Protein AF-A0AA43U1C9-F1 (afdb_monomer_lite)

Sequence (134 aa):
MDNIQKKTINAQKLCKSQFFVGMIYLVLLVAFIGVLLAIYVSNKSAKGNWLVNPAYIIITILFGLSIISIIVTSIYGLKYAKEINDSKLHYYFLLSAIFIIPFVSFYCTIASATRMYNYFEKTKKQKKNKKQQA

Radius of gyration: 20.28 Å; chains: 1; bounding box: 56×22×58 Å

Organism: Mycoplasmopsis arginini (NCBI:txid2094)

pLDDT: mean 71.8, std 9.47, range [44.31, 87.31]

Secondary structure (DSSP, 8-state):
-HHHHHHHHHHHHHHHHHHHHHHHHHHHHHHHHHHHHHHHHHHHHTT--GGG-HHHHHHHHHHHHHHHHHHHHHHHHHHHHHHTT-HHHHHHHHHHHH---HHHHHHHHHHHHHHHHHHHHHHHHHHHHHHH--

Foldseek 3Di:
DVVVVVLVVVLVVLLVVLLVLLVVLLVLVVVLVVVLVVLVVVCVVVVHDSVPDPVNVVSVVVNVVSLVVQLVSLVVQLVSCVVVVPPVSNVLSVQLNVCVPSVSVNVSSVVSSVVSVVVVVVVVVVVVVVVVVD

Structure (mmCIF, N/CA/C/O backbone):
data_AF-A0AA43U1C9-F1
#
_entry.id   AF-A0AA43U1C9-F1
#
loop_
_ato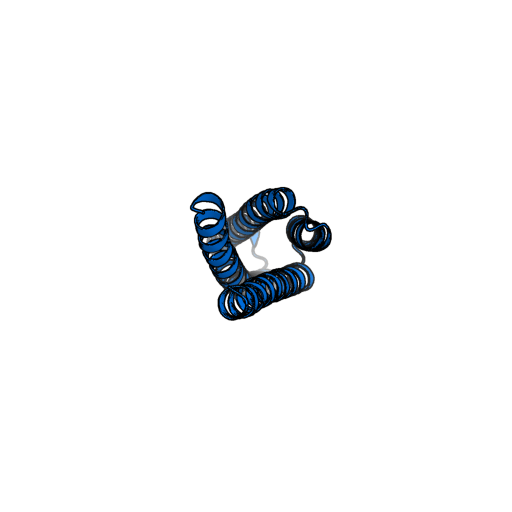m_site.group_PDB
_atom_site.id
_atom_site.type_symbol
_atom_site.label_atom_id
_atom_site.label_alt_id
_atom_site.label_comp_id
_atom_site.label_asym_id
_atom_site.label_entity_id
_atom_site.label_seq_id
_atom_site.pdbx_PDB_ins_code
_atom_site.Cartn_x
_atom_site.Cartn_y
_atom_site.Cartn_z
_atom_site.occupancy
_atom_site.B_iso_or_equiv
_atom_site.auth_seq_id
_atom_site.auth_comp_id
_atom_site.auth_asym_id
_atom_site.auth_atom_id
_atom_site.pdbx_PDB_model_num
ATOM 1 N N . MET A 1 1 ? -19.687 9.973 28.283 1.00 44.31 1 MET A N 1
ATOM 2 C CA . MET A 1 1 ? -20.182 9.424 26.993 1.00 44.31 1 MET A CA 1
ATOM 3 C C . MET A 1 1 ? -19.304 9.840 25.799 1.00 44.31 1 MET A C 1
ATOM 5 O O . MET A 1 1 ? -19.388 9.196 24.754 1.00 44.31 1 MET A O 1
ATOM 9 N N . ASP A 1 2 ? -18.404 10.817 25.964 1.00 48.97 2 ASP A N 1
ATOM 10 C CA . ASP A 1 2 ? -17.572 11.410 24.898 1.00 48.97 2 ASP A CA 1
ATOM 11 C C . ASP A 1 2 ? -16.446 10.518 24.360 1.00 48.97 2 ASP A C 1
ATOM 13 O O . ASP A 1 2 ? -16.210 10.478 23.152 1.00 48.97 2 ASP A O 1
ATOM 17 N N . ASN A 1 3 ? -15.803 9.715 25.217 1.00 53.25 3 ASN A N 1
ATOM 18 C CA . ASN A 1 3 ? -14.711 8.824 24.793 1.00 53.25 3 ASN A CA 1
ATOM 19 C C . ASN A 1 3 ? -15.156 7.750 23.786 1.00 53.25 3 ASN A C 1
ATOM 21 O O . ASN A 1 3 ? -14.383 7.340 22.922 1.00 53.25 3 ASN A O 1
ATOM 25 N N . ILE A 1 4 ? -16.419 7.320 23.853 1.00 51.66 4 ILE A N 1
ATOM 26 C CA . ILE A 1 4 ? -16.954 6.278 22.969 1.00 51.66 4 ILE A CA 1
ATOM 27 C C . ILE A 1 4 ? -17.338 6.871 21.606 1.00 51.66 4 ILE A C 1
ATOM 29 O O . ILE A 1 4 ? -17.069 6.243 20.584 1.00 51.66 4 ILE A O 1
ATOM 33 N N . GLN A 1 5 ? -17.897 8.091 21.564 1.00 51.72 5 GLN A N 1
ATOM 34 C CA . GLN A 1 5 ? -18.205 8.776 20.300 1.00 51.72 5 GLN A CA 1
ATOM 35 C C . GLN A 1 5 ? -16.936 9.110 19.500 1.00 51.72 5 GLN A C 1
ATOM 37 O O . GLN A 1 5 ? -16.889 8.841 18.295 1.00 51.72 5 GLN A O 1
ATOM 42 N N . LYS A 1 6 ? -15.885 9.604 20.172 1.00 55.16 6 LYS A N 1
ATOM 43 C CA . LYS A 1 6 ? -14.579 9.889 19.552 1.00 55.16 6 LYS A CA 1
ATOM 44 C C . LYS A 1 6 ? -13.960 8.629 18.929 1.00 55.16 6 LYS A C 1
ATOM 46 O O . LYS A 1 6 ? -13.510 8.670 17.783 1.00 55.16 6 LYS A O 1
ATOM 51 N N . LYS A 1 7 ? -14.035 7.485 19.628 1.00 55.72 7 LYS A N 1
ATOM 52 C CA . LYS A 1 7 ? -13.567 6.180 19.120 1.00 55.72 7 LYS A CA 1
ATOM 53 C C . LYS A 1 7 ? -14.323 5.727 17.864 1.00 55.72 7 LYS A C 1
ATOM 55 O O . LYS A 1 7 ? -13.695 5.209 16.946 1.00 55.72 7 LYS A O 1
ATOM 60 N N . THR A 1 8 ? -15.638 5.957 17.783 1.00 56.06 8 THR A N 1
ATOM 61 C CA . THR A 1 8 ? -16.442 5.611 16.592 1.00 56.06 8 THR A CA 1
ATOM 62 C C . THR A 1 8 ? -16.143 6.481 15.365 1.00 56.06 8 THR A C 1
ATOM 64 O O . THR A 1 8 ? -16.108 5.959 14.252 1.00 56.06 8 THR A O 1
ATOM 67 N N . ILE A 1 9 ? -15.892 7.784 15.538 1.00 61.28 9 ILE A N 1
ATOM 68 C CA . ILE A 1 9 ? -15.603 8.700 14.415 1.00 61.28 9 ILE A CA 1
ATOM 69 C C . ILE A 1 9 ? -14.222 8.405 13.811 1.00 61.28 9 ILE A C 1
ATOM 71 O O . ILE A 1 9 ? -14.080 8.333 12.588 1.00 61.28 9 ILE A O 1
ATOM 75 N N . ASN A 1 10 ? -13.214 8.170 14.656 1.00 64.25 10 ASN A N 1
ATOM 76 C CA . ASN A 1 10 ? -11.855 7.846 14.207 1.00 64.25 10 ASN A CA 1
ATOM 77 C C . ASN A 1 10 ? -11.810 6.532 13.420 1.00 64.25 10 ASN A C 1
ATOM 79 O O . ASN A 1 10 ? -11.117 6.416 12.414 1.00 64.25 10 ASN A O 1
ATOM 83 N N . ALA A 1 11 ? -12.624 5.571 13.833 1.00 62.12 11 ALA A N 1
ATOM 84 C CA . ALA A 1 11 ? -12.716 4.263 13.219 1.00 62.12 11 ALA A CA 1
ATOM 85 C C . ALA A 1 11 ? -13.407 4.296 11.842 1.00 62.12 11 ALA A C 1
ATOM 87 O O . ALA A 1 11 ? -12.938 3.662 10.900 1.00 62.12 11 ALA A O 1
ATOM 88 N N . GLN A 1 12 ? -14.464 5.098 11.669 1.00 65.38 12 GLN A N 1
ATOM 89 C CA . GLN A 1 12 ? -15.064 5.302 10.343 1.00 65.38 12 GLN A CA 1
ATOM 90 C C . GLN A 1 12 ? -14.103 6.003 9.377 1.00 65.38 12 GLN A C 1
ATOM 92 O O . GLN A 1 12 ? -14.054 5.644 8.200 1.00 65.38 12 GLN A O 1
ATOM 97 N N . LYS A 1 13 ? -13.328 6.982 9.863 1.00 71.19 13 LYS A N 1
ATOM 98 C CA . LYS A 1 13 ? -12.300 7.653 9.055 1.00 71.19 13 LYS A CA 1
ATOM 99 C C . LYS A 1 13 ? -11.181 6.693 8.648 1.00 71.19 13 LYS A C 1
ATOM 101 O O . LYS A 1 13 ? -10.815 6.684 7.478 1.00 71.19 13 LYS A O 1
ATOM 106 N N . LEU A 1 14 ? -10.698 5.856 9.569 1.00 69.94 14 LEU A N 1
ATOM 107 C CA . LEU A 1 14 ? -9.697 4.821 9.282 1.00 69.94 14 LEU A CA 1
ATOM 108 C C . LEU A 1 14 ? -10.202 3.821 8.238 1.00 69.94 14 LEU A C 1
ATOM 110 O O . LEU A 1 14 ? -9.512 3.580 7.256 1.00 69.94 14 LEU A O 1
ATOM 114 N N . CYS A 1 15 ? -11.431 3.321 8.389 1.00 67.56 15 CYS A N 1
ATOM 115 C CA . CYS A 1 15 ? -12.022 2.365 7.453 1.00 67.56 15 CYS A CA 1
ATOM 116 C C . CYS A 1 15 ? -12.190 2.954 6.041 1.00 67.56 15 CYS A C 1
ATOM 118 O O . CYS A 1 15 ? -11.862 2.299 5.054 1.00 67.56 15 CYS A O 1
ATOM 120 N N . LYS A 1 16 ? -12.674 4.202 5.932 1.00 72.31 16 LYS A N 1
ATOM 121 C CA . LYS A 1 16 ? -12.790 4.899 4.639 1.00 72.31 16 LYS A CA 1
ATOM 122 C C . LYS A 1 16 ? -11.424 5.162 4.010 1.00 72.31 16 LYS A C 1
ATOM 124 O O . LYS A 1 16 ? -11.260 4.933 2.817 1.00 72.31 16 LYS A O 1
ATOM 129 N N . SER A 1 17 ? -10.460 5.617 4.812 1.00 72.94 17 SER A N 1
ATOM 130 C CA . SER A 1 17 ? -9.092 5.879 4.360 1.00 72.94 17 SER A CA 1
ATOM 131 C C . SER A 1 17 ? -8.440 4.604 3.833 1.00 72.94 17 SER A C 1
ATOM 133 O O . SER A 1 17 ? -7.952 4.580 2.713 1.00 72.94 17 SER A O 1
ATOM 135 N N . GLN A 1 18 ? -8.525 3.507 4.583 1.00 73.50 18 GLN A N 1
ATOM 136 C CA . GLN A 1 18 ? -7.934 2.232 4.198 1.00 73.50 18 GLN A CA 1
ATOM 137 C C . GLN A 1 18 ? -8.574 1.640 2.938 1.00 73.50 18 GLN A C 1
ATOM 139 O O . GLN A 1 18 ? -7.862 1.131 2.078 1.00 73.50 18 GLN A O 1
ATOM 144 N N . PHE A 1 19 ? -9.897 1.747 2.788 1.00 72.94 19 PHE A N 1
ATOM 145 C CA . PHE A 1 19 ? -10.579 1.312 1.569 1.00 72.94 19 PHE A CA 1
ATOM 146 C C . PHE A 1 19 ? -10.126 2.120 0.344 1.00 72.94 19 PHE A C 1
ATOM 148 O O . PHE A 1 19 ? -9.824 1.551 -0.702 1.00 72.94 19 PHE A O 1
ATOM 155 N N . PHE A 1 20 ? -10.032 3.445 0.483 1.00 79.06 20 PHE A N 1
ATOM 156 C CA . PHE A 1 20 ? -9.636 4.330 -0.612 1.00 79.06 20 PHE A CA 1
ATOM 157 C C . PHE A 1 20 ? -8.156 4.165 -0.983 1.00 79.06 20 PHE A C 1
ATOM 159 O O . PHE A 1 20 ? -7.832 3.998 -2.156 1.00 79.06 20 PHE A O 1
ATOM 166 N N . VAL A 1 21 ? -7.270 4.126 0.016 1.00 76.81 21 VAL A N 1
ATOM 167 C CA . VAL A 1 21 ? -5.831 3.877 -0.163 1.00 76.81 21 VAL A CA 1
ATOM 168 C C . VAL A 1 21 ? -5.595 2.492 -0.765 1.00 76.81 21 VAL A C 1
ATOM 170 O O . VAL A 1 21 ? -4.802 2.368 -1.693 1.00 76.81 21 VAL A O 1
ATOM 173 N N . GLY A 1 22 ? -6.317 1.467 -0.304 1.00 74.12 22 GLY A N 1
ATOM 174 C CA . GLY A 1 22 ? -6.222 0.112 -0.845 1.00 74.12 22 GLY A CA 1
ATOM 175 C C . GLY A 1 22 ? -6.669 0.010 -2.306 1.00 74.12 22 GLY A C 1
ATOM 176 O O . GLY A 1 22 ? -5.984 -0.625 -3.106 1.00 74.12 22 GLY A O 1
ATOM 177 N N . MET A 1 23 ? -7.772 0.670 -2.686 1.00 77.25 23 MET A N 1
ATOM 178 C CA . MET A 1 23 ? -8.199 0.727 -4.091 1.00 77.25 23 MET A CA 1
ATOM 179 C C . MET A 1 23 ? -7.197 1.478 -4.970 1.00 77.25 23 MET A C 1
ATOM 181 O O . MET A 1 23 ? -6.831 0.972 -6.029 1.00 77.25 23 MET A O 1
ATOM 185 N N . ILE A 1 24 ? -6.738 2.658 -4.537 1.00 80.06 24 ILE A N 1
ATOM 186 C CA . ILE A 1 24 ? -5.746 3.445 -5.284 1.00 80.06 24 ILE A CA 1
ATOM 187 C C . ILE A 1 24 ? -4.466 2.640 -5.477 1.00 80.06 24 ILE A C 1
ATOM 189 O O . ILE A 1 24 ? -3.946 2.584 -6.588 1.00 80.06 24 ILE A O 1
ATOM 193 N N . TYR A 1 25 ? -3.987 1.981 -4.422 1.00 79.88 25 TYR A N 1
ATOM 194 C CA . TYR A 1 25 ? -2.814 1.125 -4.503 1.00 79.88 25 TYR A CA 1
ATOM 195 C C . TYR A 1 25 ? -2.993 0.016 -5.537 1.00 79.88 25 TYR A C 1
ATOM 197 O O . TYR A 1 25 ? -2.092 -0.208 -6.336 1.00 79.88 25 TYR A O 1
ATOM 205 N N . LEU A 1 26 ? -4.147 -0.656 -5.561 1.00 77.38 26 LEU A N 1
ATOM 206 C CA . LEU A 1 26 ? -4.381 -1.753 -6.497 1.00 77.38 26 LEU A CA 1
ATOM 207 C C . LEU A 1 26 ? -4.389 -1.271 -7.954 1.00 77.38 26 LEU A C 1
ATOM 209 O O . LEU A 1 26 ? -3.748 -1.889 -8.803 1.00 77.38 26 LEU A O 1
ATOM 213 N N . VAL A 1 27 ? -5.052 -0.144 -8.234 1.00 82.38 27 VAL A N 1
ATOM 214 C CA . VAL A 1 27 ? -5.063 0.470 -9.573 1.00 82.38 27 VAL A CA 1
ATOM 215 C C . VAL A 1 27 ? -3.653 0.888 -9.993 1.00 82.38 27 VAL A C 1
ATOM 217 O O . VAL A 1 27 ? -3.210 0.544 -11.089 1.00 82.38 27 VAL A O 1
ATOM 220 N N . LEU A 1 28 ? -2.925 1.584 -9.113 1.00 82.88 28 LEU A N 1
ATOM 221 C CA . LEU A 1 28 ? -1.554 2.021 -9.378 1.00 82.88 28 LEU A CA 1
ATOM 222 C C . LEU A 1 28 ? -0.609 0.840 -9.575 1.00 82.88 28 LEU A C 1
ATOM 224 O O . LEU A 1 28 ? 0.225 0.876 -10.469 1.00 82.88 28 LEU A O 1
ATOM 228 N N . LEU A 1 29 ? -0.749 -0.223 -8.791 1.00 80.81 29 LEU A N 1
ATOM 229 C CA . LEU A 1 29 ? 0.103 -1.398 -8.890 1.00 80.81 29 LEU A CA 1
ATOM 230 C C . LEU A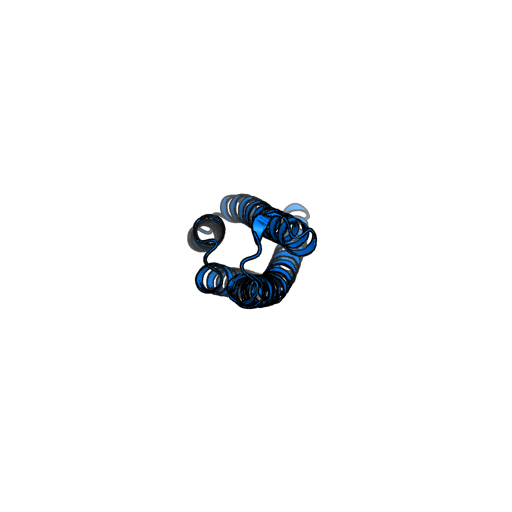 1 29 ? -0.082 -2.124 -10.226 1.00 80.81 29 LEU A C 1
ATOM 232 O O . LEU A 1 29 ? 0.910 -2.465 -10.866 1.00 80.81 29 LEU A O 1
ATOM 236 N N . VAL A 1 30 ? -1.324 -2.317 -10.682 1.00 83.56 30 VAL A N 1
ATOM 237 C CA . VAL A 1 30 ? -1.592 -2.906 -12.005 1.00 83.56 30 VAL A CA 1
ATOM 238 C C . VAL A 1 30 ? -1.024 -2.016 -13.114 1.00 83.56 30 VAL A C 1
ATOM 240 O O . VAL A 1 30 ? -0.373 -2.523 -14.028 1.00 83.56 30 VAL A O 1
ATOM 243 N N . ALA A 1 31 ? -1.196 -0.694 -13.006 1.00 83.25 31 ALA A N 1
ATOM 244 C CA . ALA A 1 31 ? -0.622 0.257 -13.954 1.00 83.25 31 ALA A CA 1
ATOM 245 C C . ALA A 1 31 ? 0.917 0.202 -13.965 1.00 83.25 31 ALA A C 1
ATOM 247 O O . ALA A 1 31 ? 1.520 0.120 -15.032 1.00 83.25 31 ALA A O 1
ATOM 248 N N . PHE A 1 32 ? 1.563 0.179 -12.797 1.00 84.00 32 PHE A N 1
ATOM 249 C CA . PHE A 1 32 ? 3.019 0.107 -12.678 1.00 84.00 32 PHE A CA 1
ATOM 250 C C . PHE A 1 32 ? 3.575 -1.204 -13.225 1.00 84.00 32 PHE A C 1
ATOM 252 O O . PHE A 1 32 ? 4.544 -1.162 -13.977 1.00 84.00 32 PHE A O 1
ATOM 259 N N . ILE A 1 33 ? 2.945 -2.348 -12.936 1.00 83.62 33 ILE A N 1
ATOM 260 C CA . ILE A 1 33 ? 3.323 -3.636 -13.538 1.00 83.62 33 ILE A CA 1
ATOM 261 C C . ILE A 1 33 ? 3.201 -3.561 -15.064 1.00 83.62 33 ILE A C 1
ATOM 263 O O . ILE A 1 33 ? 4.129 -3.966 -15.761 1.00 83.62 33 ILE A O 1
ATOM 267 N N . GLY A 1 34 ? 2.103 -3.003 -15.584 1.00 83.88 34 GLY A N 1
ATOM 268 C CA . GLY A 1 34 ? 1.888 -2.840 -17.022 1.00 83.88 34 GLY A CA 1
ATOM 269 C C . GLY A 1 34 ? 2.969 -1.991 -17.691 1.00 83.88 34 GLY A C 1
ATOM 270 O O . GLY A 1 34 ? 3.526 -2.396 -18.712 1.00 83.88 34 GLY A O 1
ATOM 271 N N . VAL A 1 35 ? 3.327 -0.851 -17.096 1.00 82.81 35 VAL A N 1
ATOM 272 C CA . VAL A 1 35 ? 4.372 0.019 -17.652 1.00 82.81 35 VAL A CA 1
ATOM 273 C C . VAL A 1 35 ? 5.768 -0.595 -17.500 1.00 82.81 35 VAL A C 1
ATOM 275 O O . VAL A 1 35 ? 6.561 -0.523 -18.438 1.00 82.81 35 VAL A O 1
ATOM 278 N N . LEU A 1 36 ? 6.072 -1.252 -16.376 1.00 80.00 36 LEU A N 1
ATOM 279 C CA . LEU A 1 36 ? 7.333 -1.981 -16.184 1.00 80.00 36 LEU A CA 1
ATOM 280 C C . LEU A 1 36 ? 7.503 -3.077 -17.246 1.00 80.00 36 LEU A C 1
ATOM 282 O O . LEU A 1 36 ? 8.569 -3.177 -17.853 1.00 80.00 36 LEU A O 1
ATOM 286 N N . LEU A 1 37 ? 6.445 -3.847 -17.526 1.00 82.25 37 LEU A N 1
ATOM 287 C CA . LEU A 1 37 ? 6.429 -4.843 -18.600 1.00 82.25 37 LEU A CA 1
ATOM 288 C C . LEU A 1 37 ? 6.598 -4.203 -19.980 1.00 82.25 37 LEU A C 1
ATOM 290 O O . LEU A 1 37 ? 7.405 -4.689 -20.769 1.00 82.25 37 LEU A O 1
ATOM 294 N N . ALA A 1 38 ? 5.888 -3.111 -20.269 1.00 81.06 38 ALA A N 1
ATOM 295 C CA . ALA A 1 38 ? 5.989 -2.418 -21.552 1.00 81.06 38 ALA A CA 1
ATOM 296 C C . ALA A 1 38 ? 7.416 -1.903 -21.813 1.00 81.06 38 ALA A C 1
ATOM 298 O O . ALA A 1 38 ? 7.973 -2.131 -22.888 1.00 81.06 38 ALA A O 1
ATOM 299 N N . ILE A 1 39 ? 8.044 -1.279 -20.810 1.00 77.94 39 ILE A N 1
ATOM 300 C CA . ILE A 1 39 ? 9.430 -0.798 -20.895 1.00 77.94 39 ILE A CA 1
ATOM 301 C C . ILE A 1 39 ? 10.405 -1.971 -21.034 1.00 77.94 39 ILE A C 1
ATOM 303 O O . ILE A 1 39 ? 11.331 -1.902 -21.844 1.00 77.94 39 ILE A O 1
ATOM 307 N N . TYR A 1 40 ? 10.206 -3.050 -20.272 1.00 76.31 40 TYR A N 1
ATOM 308 C CA . TYR A 1 40 ? 11.058 -4.238 -20.333 1.00 76.31 40 TYR A CA 1
ATOM 309 C C . TYR A 1 40 ? 11.018 -4.896 -21.719 1.00 76.31 40 TYR A C 1
ATOM 311 O O . TYR A 1 40 ? 12.067 -5.148 -22.313 1.00 76.31 40 TYR A O 1
ATOM 319 N N . VAL A 1 41 ? 9.819 -5.125 -22.266 1.00 78.38 41 VAL A N 1
ATOM 320 C CA . VAL A 1 41 ? 9.630 -5.734 -23.592 1.00 78.38 41 VAL A CA 1
ATOM 321 C C . VAL A 1 41 ? 10.207 -4.836 -24.689 1.00 78.38 41 VAL A C 1
ATOM 323 O O . VAL A 1 41 ? 10.947 -5.320 -25.545 1.00 78.38 41 VAL A O 1
ATOM 326 N N . SER A 1 42 ? 9.947 -3.526 -24.632 1.00 72.69 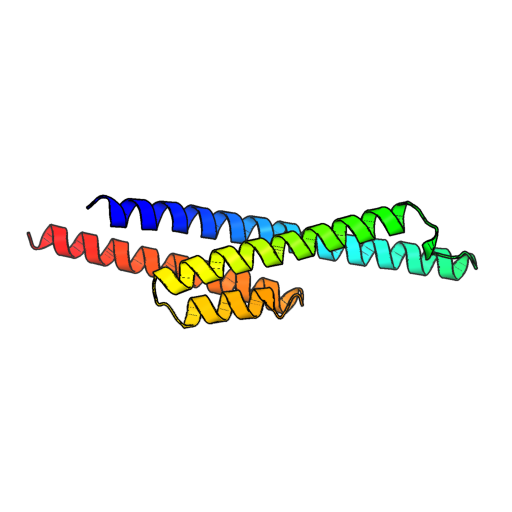42 SER A N 1
ATOM 327 C CA . SER A 1 42 ? 10.440 -2.577 -25.636 1.00 72.69 42 SER A CA 1
ATOM 328 C C . SER A 1 42 ? 11.970 -2.448 -25.630 1.00 72.69 42 SER A C 1
ATOM 330 O O . SER A 1 42 ? 12.583 -2.408 -26.695 1.00 72.69 42 SER A O 1
ATOM 332 N N . ASN A 1 43 ? 12.615 -2.420 -24.456 1.00 69.00 43 ASN A N 1
ATOM 333 C CA . ASN A 1 43 ? 14.078 -2.308 -24.362 1.00 69.00 43 ASN A CA 1
ATOM 334 C C . ASN A 1 43 ? 14.808 -3.614 -24.690 1.00 69.00 43 ASN A C 1
ATOM 336 O O . ASN A 1 43 ? 15.902 -3.570 -25.256 1.00 69.00 43 ASN A O 1
ATOM 340 N N . LYS A 1 44 ? 14.204 -4.772 -24.390 1.00 64.38 44 LYS A N 1
ATOM 341 C CA . LYS A 1 44 ? 14.759 -6.078 -24.772 1.00 64.38 44 LYS A CA 1
ATOM 342 C C . LYS A 1 44 ? 14.863 -6.218 -26.294 1.00 64.38 44 LYS A C 1
ATOM 344 O O . LYS A 1 44 ? 15.866 -6.734 -26.779 1.00 64.38 44 LYS A O 1
ATOM 349 N N . SER A 1 45 ? 13.888 -5.694 -27.040 1.00 61.72 45 SER A N 1
ATOM 350 C CA . SER A 1 45 ? 13.946 -5.628 -28.509 1.00 61.72 45 SER A CA 1
ATOM 351 C C . SER A 1 45 ? 15.007 -4.655 -29.036 1.00 61.72 45 SER A C 1
ATOM 353 O O . SER A 1 45 ? 15.577 -4.895 -30.095 1.00 61.72 45 SER A O 1
ATOM 355 N N . ALA A 1 46 ? 15.316 -3.584 -28.299 1.00 64.62 46 ALA A N 1
ATOM 356 C CA . ALA A 1 46 ? 16.244 -2.537 -28.732 1.00 64.62 46 ALA A CA 1
ATOM 357 C C . ALA A 1 46 ? 17.714 -2.746 -28.295 1.00 64.62 46 ALA A C 1
ATOM 359 O O . ALA A 1 46 ? 18.547 -1.888 -28.572 1.00 64.62 46 ALA A O 1
ATOM 360 N N . LYS A 1 47 ? 18.052 -3.847 -27.595 1.00 62.66 47 LYS A N 1
ATOM 361 C CA . LYS A 1 47 ? 19.369 -4.071 -26.938 1.00 62.66 47 LYS A CA 1
ATOM 362 C C . LYS A 1 47 ? 19.814 -2.910 -26.021 1.00 62.66 47 LYS A C 1
ATOM 364 O O . LYS A 1 47 ? 21.003 -2.740 -25.761 1.00 62.66 47 LYS A O 1
ATOM 369 N N . GLY A 1 48 ? 18.868 -2.113 -25.525 1.00 63.78 48 GLY A N 1
ATOM 370 C CA . GLY A 1 48 ? 19.124 -0.968 -24.653 1.00 63.78 48 GLY A CA 1
ATOM 371 C C . GLY A 1 48 ? 19.126 -1.356 -23.174 1.00 63.78 48 GLY A C 1
ATOM 372 O O . GLY A 1 48 ? 18.420 -2.275 -22.754 1.00 63.78 48 GLY A O 1
ATOM 373 N N . ASN A 1 49 ? 19.901 -0.637 -22.359 1.00 69.06 49 ASN A N 1
ATOM 374 C CA . ASN A 1 49 ? 19.898 -0.828 -20.911 1.00 69.06 49 ASN A CA 1
ATOM 375 C C . ASN A 1 49 ? 18.629 -0.186 -20.311 1.00 69.06 49 ASN A C 1
ATOM 377 O O . ASN A 1 49 ? 18.480 1.032 -20.276 1.00 69.06 49 ASN A O 1
ATOM 381 N N . TRP A 1 50 ? 17.679 -1.009 -19.870 1.00 66.81 50 TRP A N 1
ATOM 382 C CA . TRP A 1 50 ? 16.359 -0.564 -19.399 1.00 66.81 50 TRP A CA 1
ATOM 383 C C . TRP A 1 50 ? 16.410 0.222 -18.082 1.00 66.81 50 TRP A C 1
ATOM 385 O O . TRP A 1 50 ? 15.532 1.046 -17.828 1.00 66.81 50 TRP A O 1
ATOM 395 N N . LEU A 1 51 ? 17.460 0.011 -17.283 1.00 67.44 51 LEU A N 1
ATOM 396 C CA . LEU A 1 51 ? 17.684 0.675 -15.995 1.00 67.44 51 LEU A CA 1
ATOM 397 C C . LEU A 1 51 ? 17.929 2.184 -16.113 1.00 67.44 51 LEU A C 1
ATOM 399 O O . LEU A 1 51 ? 17.746 2.904 -15.137 1.00 67.44 51 LEU A O 1
ATOM 403 N N . VAL A 1 52 ? 18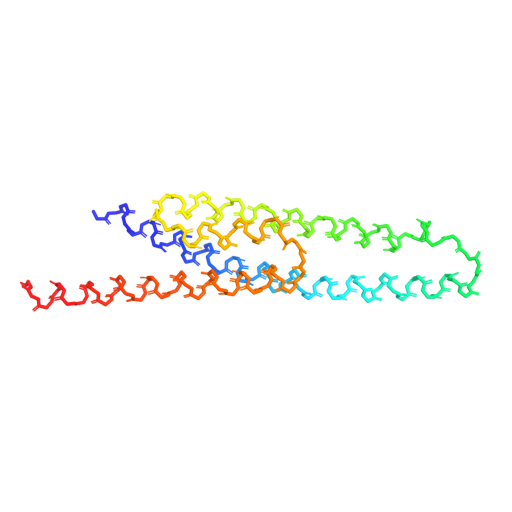.335 2.667 -17.289 1.00 73.94 52 VAL A N 1
ATOM 404 C CA . VAL A 1 52 ? 18.663 4.085 -17.508 1.00 73.94 52 VAL A CA 1
ATOM 405 C C . VAL A 1 52 ? 17.461 4.890 -18.007 1.00 73.94 52 VAL A C 1
ATOM 407 O O . VAL A 1 52 ? 17.558 6.101 -18.183 1.00 73.94 52 VAL A O 1
ATOM 410 N N . ASN A 1 53 ? 16.315 4.239 -18.243 1.00 78.12 53 ASN A N 1
ATOM 411 C CA . ASN A 1 53 ? 15.128 4.934 -18.717 1.00 78.12 53 ASN A CA 1
ATOM 412 C C . ASN A 1 53 ? 14.528 5.784 -17.572 1.00 78.12 53 ASN A C 1
ATOM 414 O O . ASN A 1 53 ? 14.110 5.221 -16.555 1.00 78.12 53 ASN A O 1
ATOM 418 N N . PRO A 1 54 ? 14.424 7.119 -17.720 1.00 80.75 54 PRO A N 1
ATOM 419 C CA . PRO A 1 54 ? 13.906 7.989 -16.665 1.00 80.75 54 PRO A CA 1
ATOM 420 C C . PRO A 1 54 ? 12.469 7.634 -16.260 1.00 80.75 54 PRO A C 1
ATOM 422 O O . PRO A 1 54 ? 12.135 7.709 -15.079 1.00 80.75 54 PRO A O 1
ATOM 425 N N . ALA A 1 55 ? 11.634 7.161 -17.194 1.00 78.75 55 ALA A N 1
ATOM 426 C CA . ALA A 1 55 ? 10.282 6.703 -16.879 1.00 78.75 55 ALA A CA 1
ATOM 427 C C . ALA A 1 55 ? 10.295 5.467 -15.966 1.00 78.75 55 ALA A C 1
ATOM 429 O O . ALA A 1 55 ? 9.498 5.385 -15.033 1.00 78.75 55 ALA A O 1
ATOM 430 N N . TYR A 1 56 ? 11.234 4.539 -16.185 1.00 80.12 56 TYR A N 1
ATOM 431 C CA . TYR A 1 56 ? 11.400 3.354 -15.341 1.00 80.12 56 TYR A CA 1
ATOM 432 C C . TYR A 1 56 ? 11.772 3.746 -13.906 1.00 80.12 56 TYR A C 1
ATOM 434 O O . TYR A 1 56 ? 11.178 3.249 -12.946 1.00 80.12 56 TYR A O 1
ATOM 442 N N . ILE A 1 57 ? 12.722 4.673 -13.754 1.00 83.12 57 ILE A N 1
ATOM 443 C CA . ILE A 1 57 ? 13.188 5.151 -12.446 1.00 83.12 57 ILE A CA 1
ATOM 444 C C . ILE A 1 57 ? 12.047 5.844 -11.693 1.00 83.12 57 ILE A C 1
ATOM 446 O O . ILE A 1 57 ? 11.779 5.505 -10.540 1.00 83.12 57 ILE A O 1
ATOM 450 N N . ILE A 1 58 ? 11.329 6.758 -12.353 1.00 85.75 58 ILE A N 1
ATOM 451 C CA . ILE A 1 58 ? 10.194 7.483 -11.759 1.00 85.75 58 ILE A CA 1
ATOM 452 C C . ILE A 1 58 ? 9.112 6.508 -11.284 1.00 85.75 58 ILE A C 1
ATOM 454 O O . ILE A 1 58 ? 8.633 6.612 -10.155 1.00 85.75 58 ILE A O 1
ATOM 458 N N . ILE A 1 59 ? 8.755 5.528 -12.115 1.00 84.12 59 ILE A N 1
ATOM 459 C CA . ILE A 1 59 ? 7.739 4.522 -11.780 1.00 84.12 59 ILE A CA 1
ATOM 460 C C . ILE A 1 59 ? 8.190 3.640 -10.620 1.00 84.12 59 ILE A C 1
ATOM 462 O O . ILE A 1 59 ? 7.398 3.360 -9.724 1.00 84.12 59 ILE A O 1
ATOM 466 N N . THR A 1 60 ? 9.463 3.252 -10.591 1.00 81.94 60 THR A N 1
ATOM 467 C CA . THR A 1 60 ? 10.033 2.471 -9.486 1.00 81.94 60 THR A CA 1
ATOM 468 C C . THR A 1 60 ? 9.960 3.244 -8.164 1.00 81.94 60 THR A C 1
ATOM 470 O O . THR A 1 60 ? 9.564 2.683 -7.141 1.00 81.94 60 THR A O 1
ATOM 473 N N . ILE A 1 61 ? 10.267 4.547 -8.178 1.00 87.31 61 ILE A N 1
ATOM 474 C CA . ILE A 1 61 ? 10.151 5.414 -6.995 1.00 87.31 61 ILE A CA 1
ATOM 475 C C . ILE A 1 61 ? 8.686 5.527 -6.543 1.00 87.31 61 ILE A C 1
ATOM 477 O O . ILE A 1 61 ? 8.391 5.352 -5.359 1.00 87.31 61 ILE A O 1
ATOM 481 N N . LEU A 1 62 ? 7.754 5.770 -7.471 1.00 84.88 62 LEU A N 1
ATOM 482 C CA . LEU A 1 62 ? 6.319 5.861 -7.168 1.00 84.88 62 LEU A CA 1
ATOM 483 C C . LEU A 1 62 ? 5.747 4.544 -6.624 1.00 84.88 62 LEU A C 1
ATOM 485 O O . LEU A 1 62 ? 4.919 4.552 -5.707 1.00 84.88 62 LEU A O 1
ATOM 489 N N . PHE A 1 63 ? 6.215 3.410 -7.143 1.00 83.62 63 PHE A N 1
ATOM 490 C CA . PHE A 1 63 ? 5.870 2.086 -6.638 1.00 83.62 63 PHE A CA 1
ATOM 491 C C . PHE A 1 63 ? 6.349 1.903 -5.191 1.00 83.62 63 PHE A C 1
ATOM 493 O O . PHE A 1 63 ? 5.566 1.508 -4.325 1.00 83.62 63 PHE A O 1
ATOM 500 N N . GLY A 1 64 ? 7.597 2.285 -4.895 1.00 82.75 64 GLY A N 1
ATOM 501 C CA . GLY A 1 64 ? 8.141 2.278 -3.534 1.00 82.75 64 GLY A CA 1
ATOM 502 C C . GLY A 1 64 ? 7.334 3.146 -2.560 1.00 82.75 64 GLY A C 1
ATOM 503 O O . GLY A 1 64 ? 6.962 2.683 -1.481 1.00 82.75 64 GLY A O 1
ATOM 504 N N . LEU A 1 65 ? 6.977 4.374 -2.957 1.00 85.38 65 LEU A N 1
ATOM 505 C CA . LEU A 1 65 ? 6.134 5.272 -2.150 1.00 85.38 65 LEU A CA 1
ATOM 506 C C . LEU A 1 65 ? 4.737 4.692 -1.878 1.00 85.38 65 LEU A C 1
ATOM 508 O O . LEU A 1 65 ? 4.183 4.867 -0.787 1.00 85.38 65 LEU A O 1
ATOM 512 N N . SER A 1 66 ? 4.181 3.969 -2.850 1.00 80.69 66 SER A N 1
ATOM 513 C CA . SER A 1 66 ? 2.880 3.306 -2.720 1.00 80.69 66 SER A CA 1
ATOM 514 C C . SER A 1 66 ? 2.929 2.173 -1.690 1.00 80.69 66 SER A C 1
ATOM 516 O O . SER A 1 66 ? 2.030 2.057 -0.855 1.00 80.69 66 SER A O 1
ATOM 518 N N . ILE A 1 67 ? 4.011 1.385 -1.685 1.00 81.00 67 ILE A N 1
ATOM 519 C CA . ILE A 1 67 ? 4.249 0.343 -0.673 1.00 81.00 67 ILE A CA 1
ATOM 520 C C . ILE A 1 67 ? 4.377 0.959 0.724 1.00 81.00 67 ILE A C 1
ATOM 522 O O . ILE A 1 67 ? 3.712 0.508 1.658 1.00 81.00 67 ILE A O 1
ATOM 526 N N . ILE A 1 68 ? 5.185 2.014 0.870 1.00 84.12 68 ILE A N 1
ATOM 527 C CA . ILE A 1 68 ? 5.365 2.708 2.154 1.00 84.12 68 ILE A CA 1
ATOM 528 C C . ILE A 1 68 ? 4.018 3.215 2.686 1.00 84.12 68 ILE A C 1
ATOM 530 O O . ILE A 1 68 ? 3.716 3.029 3.866 1.00 84.12 68 ILE A O 1
ATOM 534 N N . SER A 1 69 ? 3.172 3.786 1.825 1.00 80.25 69 SER A N 1
ATOM 535 C CA . SER A 1 69 ? 1.838 4.256 2.226 1.00 80.25 69 SER A CA 1
ATOM 536 C C . SER A 1 69 ? 0.950 3.140 2.791 1.00 80.25 69 SER A C 1
ATOM 538 O O . SER A 1 69 ? 0.260 3.361 3.793 1.00 80.25 69 SER A O 1
ATOM 540 N N . ILE A 1 70 ? 1.000 1.933 2.212 1.00 79.25 70 ILE A N 1
ATOM 541 C CA . ILE A 1 70 ? 0.280 0.755 2.728 1.00 79.25 70 ILE A CA 1
ATOM 542 C C . ILE A 1 70 ? 0.810 0.311 4.086 1.00 79.25 70 ILE A C 1
ATOM 544 O O . ILE A 1 70 ? 0.026 0.006 4.991 1.00 79.25 70 ILE A O 1
ATOM 548 N N . ILE A 1 71 ? 2.132 0.276 4.247 1.00 81.19 71 ILE A N 1
ATOM 549 C CA . ILE A 1 71 ? 2.756 -0.129 5.510 1.00 81.19 71 ILE A CA 1
ATOM 550 C C . ILE A 1 71 ? 2.313 0.829 6.618 1.00 81.19 71 ILE A C 1
ATOM 552 O O . ILE A 1 71 ? 1.847 0.394 7.671 1.00 81.19 71 ILE A O 1
ATOM 556 N N . VAL A 1 72 ? 2.371 2.137 6.357 1.00 82.62 72 VAL A N 1
ATOM 557 C CA . VAL A 1 72 ? 1.951 3.169 7.311 1.00 82.62 72 VAL A CA 1
ATOM 558 C C . VAL A 1 72 ? 0.474 3.013 7.686 1.00 82.62 72 VAL A C 1
ATOM 560 O O . VAL A 1 72 ? 0.149 2.979 8.875 1.00 82.62 72 VAL A O 1
ATOM 563 N N . THR A 1 73 ? -0.430 2.853 6.711 1.00 78.31 73 THR A N 1
ATOM 564 C CA . THR A 1 73 ? -1.864 2.638 6.999 1.00 78.31 73 THR A CA 1
ATOM 565 C C . THR A 1 73 ? -2.115 1.353 7.788 1.00 78.31 73 THR A C 1
ATOM 567 O O . THR A 1 73 ? -2.922 1.363 8.721 1.00 78.31 73 THR A O 1
ATOM 570 N N . SER A 1 74 ? -1.383 0.279 7.496 1.00 76.88 74 SER A N 1
ATOM 571 C CA . SER A 1 74 ? -1.489 -0.989 8.227 1.00 76.88 74 SER A CA 1
ATOM 572 C C . SER A 1 74 ? -0.988 -0.872 9.672 1.00 76.88 74 SER A C 1
ATOM 574 O O . SER A 1 74 ? -1.624 -1.402 10.583 1.00 76.88 74 SER A O 1
ATOM 576 N N . ILE A 1 75 ? 0.088 -0.113 9.923 1.00 82.50 75 ILE A N 1
ATOM 577 C CA . ILE A 1 75 ? 0.597 0.170 11.279 1.00 82.50 75 ILE A CA 1
ATOM 578 C C . ILE A 1 75 ? -0.428 0.963 12.102 1.00 82.50 75 ILE A C 1
ATOM 580 O O . ILE A 1 75 ? -0.672 0.638 13.269 1.00 82.50 75 ILE A O 1
ATOM 584 N N . TYR A 1 76 ? -1.054 1.990 11.519 1.00 80.12 76 TYR A N 1
ATOM 585 C CA . TYR A 1 76 ? -2.123 2.729 12.203 1.00 80.12 76 TYR A CA 1
ATOM 586 C C . TYR A 1 76 ? -3.336 1.835 12.496 1.00 80.12 76 TYR A C 1
ATOM 588 O O . TYR A 1 76 ? -3.903 1.907 13.589 1.00 80.12 76 TYR A O 1
ATOM 596 N N . GLY A 1 77 ? -3.689 0.948 11.564 1.00 74.25 77 GLY A N 1
ATOM 597 C CA . GLY A 1 77 ? -4.732 -0.058 11.751 1.00 74.25 77 GLY A CA 1
ATOM 598 C C . GLY A 1 77 ? -4.436 -1.055 12.874 1.00 74.25 77 GLY A C 1
ATOM 599 O O . GLY A 1 77 ? -5.309 -1.323 13.700 1.00 74.25 77 GLY A O 1
ATOM 600 N N . LEU A 1 78 ? -3.190 -1.532 12.979 1.00 79.44 78 LEU A N 1
ATOM 601 C CA . LEU A 1 78 ? -2.715 -2.391 14.074 1.00 79.44 78 LEU A CA 1
ATOM 602 C C . LEU A 1 78 ? -2.862 -1.713 15.439 1.00 79.44 78 LEU A C 1
ATOM 604 O O . LEU A 1 78 ? -3.401 -2.317 16.371 1.00 79.44 78 LEU A O 1
ATOM 608 N N . LYS A 1 79 ? -2.424 -0.451 15.558 1.00 78.38 79 LYS A N 1
ATOM 609 C CA . LYS A 1 79 ? -2.572 0.330 16.799 1.00 78.38 79 LYS A CA 1
ATOM 610 C C . LYS A 1 79 ? -4.041 0.448 17.198 1.00 78.38 79 LYS A C 1
ATOM 612 O O . LYS A 1 79 ? -4.382 0.184 18.348 1.00 78.38 79 LYS A O 1
ATOM 617 N N . TYR A 1 80 ? -4.912 0.751 16.236 1.00 76.75 80 TYR A N 1
ATOM 618 C CA . TYR A 1 80 ? -6.349 0.835 16.477 1.00 76.75 80 TYR A CA 1
ATOM 619 C C . TYR A 1 80 ? -6.955 -0.517 16.896 1.00 76.75 80 TYR A C 1
ATOM 621 O O . TYR A 1 80 ? -7.716 -0.576 17.860 1.00 76.75 80 TYR A O 1
ATOM 629 N N . ALA A 1 81 ? -6.589 -1.617 16.229 1.00 74.50 81 ALA A N 1
ATOM 630 C CA . ALA A 1 81 ? -7.060 -2.963 16.563 1.00 74.50 81 ALA A CA 1
ATOM 631 C C . ALA A 1 81 ? -6.667 -3.385 17.990 1.00 74.50 81 ALA A C 1
ATOM 633 O O . ALA A 1 81 ? -7.470 -3.993 18.703 1.00 74.50 81 ALA A O 1
ATOM 634 N N . LYS A 1 82 ? -5.460 -3.010 18.431 1.00 76.50 82 LYS A N 1
ATOM 635 C CA . LYS A 1 82 ? -4.983 -3.259 19.796 1.00 76.50 82 LYS A CA 1
ATOM 636 C C . LYS A 1 82 ? -5.793 -2.477 20.836 1.00 76.50 82 LYS A C 1
ATOM 638 O O . LYS A 1 82 ? -6.123 -3.026 21.881 1.00 76.50 82 LYS A O 1
ATOM 643 N N . GLU A 1 83 ? -6.198 -1.242 20.535 1.00 75.06 83 GLU A N 1
ATOM 644 C CA . GLU A 1 83 ? -7.052 -0.437 21.426 1.00 75.06 83 GLU A CA 1
ATOM 645 C C . GLU A 1 83 ? -8.483 -0.971 21.592 1.00 75.06 83 GLU A C 1
ATOM 647 O O . GLU A 1 83 ? -9.162 -0.610 22.560 1.00 75.06 83 GLU A O 1
ATOM 652 N N . ILE A 1 84 ? -8.985 -1.758 20.638 1.00 75.75 84 ILE A N 1
ATOM 653 C CA . ILE A 1 84 ? -10.321 -2.380 20.698 1.00 75.75 84 ILE A CA 1
ATOM 654 C C . ILE A 1 84 ? -10.275 -3.860 21.099 1.00 75.75 84 ILE A C 1
ATOM 656 O O . ILE A 1 84 ? -11.329 -4.477 21.222 1.00 75.75 84 ILE A O 1
ATOM 660 N N . ASN A 1 85 ? -9.077 -4.409 21.322 1.00 75.00 85 ASN A N 1
ATOM 661 C CA . ASN A 1 85 ? -8.831 -5.797 21.712 1.00 75.00 85 ASN A CA 1
ATOM 662 C C . ASN A 1 85 ? -9.473 -6.842 20.764 1.00 75.00 85 ASN A C 1
ATOM 664 O O . ASN A 1 85 ? -9.864 -7.925 21.196 1.00 75.00 85 ASN A O 1
ATOM 668 N N . ASP A 1 86 ? -9.594 -6.527 19.462 1.00 75.56 86 ASP A N 1
ATOM 669 C CA . ASP A 1 86 ? -10.064 -7.478 18.438 1.00 75.56 86 ASP A CA 1
ATOM 670 C C . ASP A 1 86 ? -8.857 -8.152 17.770 1.00 75.56 86 ASP A C 1
ATOM 672 O O . ASP A 1 86 ? -8.199 -7.603 16.880 1.00 75.56 86 ASP A O 1
ATOM 676 N N . SER A 1 87 ? -8.582 -9.381 18.204 1.00 72.50 87 SER A N 1
ATOM 677 C CA . SER A 1 87 ? -7.468 -10.209 17.734 1.00 72.50 87 SER A CA 1
ATOM 678 C C . SER A 1 87 ? -7.555 -10.576 16.249 1.00 72.50 87 SER A C 1
ATOM 680 O O . SER A 1 87 ? -6.523 -10.719 15.593 1.00 72.50 87 SER A O 1
ATOM 682 N N . LYS A 1 88 ? -8.760 -10.669 15.674 1.00 69.88 88 LYS A N 1
ATOM 683 C CA . LYS A 1 88 ? -8.939 -10.959 14.242 1.00 69.88 88 LYS A CA 1
ATOM 684 C C . LYS A 1 88 ? -8.685 -9.720 13.387 1.00 69.88 88 LYS A C 1
ATOM 686 O O . LYS A 1 88 ? -8.090 -9.841 12.321 1.00 69.88 88 LYS A O 1
ATOM 691 N N . LEU A 1 89 ? -9.090 -8.533 13.844 1.00 71.44 89 LEU A N 1
ATOM 692 C CA . LEU A 1 89 ? -8.767 -7.280 13.154 1.00 71.44 89 LEU A CA 1
ATOM 693 C C . LEU A 1 89 ? -7.252 -7.030 13.163 1.00 71.44 89 LEU A C 1
ATOM 695 O O . LEU A 1 89 ? -6.675 -6.684 12.135 1.00 71.44 89 LEU A O 1
ATOM 699 N N . HIS A 1 90 ? -6.608 -7.296 14.302 1.00 73.69 90 HIS A N 1
ATOM 700 C CA . HIS A 1 90 ? -5.156 -7.230 14.446 1.00 73.69 90 HIS A CA 1
ATOM 701 C C . HIS A 1 90 ? -4.446 -8.168 13.459 1.00 73.69 90 HIS A C 1
ATOM 703 O O . HIS A 1 90 ? -3.516 -7.744 12.778 1.00 73.69 90 HIS A O 1
ATOM 709 N N . TYR A 1 91 ? -4.934 -9.405 13.315 1.00 75.25 91 TYR A N 1
ATOM 710 C CA . TYR A 1 91 ? -4.394 -10.361 12.348 1.00 75.25 91 TYR A CA 1
ATOM 711 C C . TYR A 1 91 ? -4.523 -9.872 10.900 1.00 75.25 91 TYR A C 1
ATOM 713 O O . TYR A 1 91 ? -3.546 -9.931 10.165 1.00 75.25 91 TYR A O 1
ATOM 721 N N . TYR A 1 92 ? -5.674 -9.325 10.490 1.00 73.44 92 TYR A N 1
ATOM 722 C CA . TYR A 1 92 ? -5.843 -8.812 9.122 1.00 73.44 92 TYR A CA 1
ATOM 723 C C . TYR A 1 92 ? -4.928 -7.626 8.805 1.00 73.44 92 TYR A C 1
ATOM 725 O O . TYR A 1 92 ? -4.381 -7.559 7.706 1.00 73.44 92 TYR A O 1
ATOM 733 N N . PHE A 1 93 ? -4.723 -6.712 9.756 1.00 75.38 93 PHE A N 1
ATOM 734 C CA . PHE A 1 93 ? -3.779 -5.612 9.565 1.00 75.38 93 PHE A CA 1
ATOM 735 C C . PHE A 1 93 ? -2.323 -6.079 9.543 1.00 75.38 93 PHE A C 1
ATOM 737 O O . PHE A 1 93 ? -1.537 -5.581 8.740 1.00 75.38 93 PHE A O 1
ATOM 744 N N . LEU A 1 94 ? -1.971 -7.059 10.379 1.00 75.31 94 LEU A N 1
ATOM 745 C CA . LEU A 1 94 ? -0.649 -7.680 10.361 1.00 75.31 94 LEU A CA 1
ATOM 746 C C . LEU A 1 94 ? -0.389 -8.367 9.015 1.00 75.31 94 LEU A C 1
ATOM 748 O O . LEU A 1 94 ? 0.665 -8.177 8.413 1.00 75.31 94 LEU A O 1
ATOM 752 N N . LEU A 1 95 ? -1.367 -9.129 8.521 1.00 69.06 95 LEU A N 1
ATOM 753 C CA . LEU A 1 95 ? -1.260 -9.848 7.257 1.00 69.06 95 LEU A CA 1
ATOM 754 C C . LEU A 1 95 ? -1.168 -8.876 6.076 1.00 69.06 95 LEU A C 1
ATOM 756 O O . LEU A 1 95 ? -0.350 -9.092 5.192 1.00 69.06 95 LEU A O 1
ATOM 760 N N . SER A 1 96 ? -1.923 -7.774 6.099 1.00 68.81 96 SER A N 1
ATOM 761 C CA . SER A 1 96 ? -1.811 -6.697 5.104 1.00 68.81 96 SER A CA 1
ATOM 762 C C . SER A 1 96 ? -0.449 -5.991 5.130 1.00 68.81 96 SER A C 1
ATOM 764 O O . SER A 1 96 ? 0.007 -5.529 4.091 1.00 68.81 96 SER A O 1
ATOM 766 N N . ALA A 1 97 ? 0.200 -5.892 6.294 1.00 68.19 97 ALA A N 1
ATOM 767 C CA . ALA A 1 97 ? 1.525 -5.283 6.419 1.00 68.19 97 ALA A CA 1
ATOM 768 C C . ALA A 1 97 ? 2.653 -6.215 5.944 1.00 68.19 97 ALA A C 1
ATOM 770 O O . ALA A 1 97 ? 3.612 -5.750 5.334 1.00 68.19 97 ALA A O 1
ATOM 771 N N . ILE A 1 98 ? 2.551 -7.517 6.241 1.00 69.12 98 ILE A N 1
ATOM 772 C CA . ILE A 1 98 ? 3.581 -8.524 5.926 1.00 69.12 98 ILE A CA 1
ATOM 773 C C . ILE A 1 98 ? 3.441 -9.023 4.484 1.00 69.12 98 ILE A C 1
ATOM 775 O O . ILE A 1 98 ? 4.423 -9.108 3.750 1.00 69.12 98 ILE A O 1
ATOM 779 N N . PHE A 1 99 ? 2.219 -9.339 4.055 1.00 62.06 99 PHE A N 1
ATOM 780 C CA . PHE A 1 99 ? 1.931 -9.796 2.702 1.00 62.06 99 PHE A CA 1
ATOM 781 C C . PHE A 1 99 ? 1.514 -8.614 1.827 1.00 62.06 99 PHE A C 1
ATOM 783 O O . PHE A 1 99 ? 0.346 -8.470 1.465 1.00 62.06 99 PHE A O 1
ATOM 790 N N . ILE A 1 100 ? 2.507 -7.831 1.389 1.00 61.47 100 ILE A N 1
ATOM 791 C CA . ILE A 1 100 ? 2.393 -6.802 0.327 1.00 61.47 100 ILE A CA 1
ATOM 792 C C . ILE A 1 100 ? 2.082 -7.449 -1.050 1.00 61.47 100 ILE A C 1
ATOM 794 O O . ILE A 1 100 ? 2.107 -6.815 -2.099 1.00 61.47 100 ILE A O 1
ATOM 798 N N . ILE A 1 101 ? 1.759 -8.746 -1.081 1.00 63.38 101 ILE A N 1
ATOM 799 C CA . ILE A 1 101 ? 1.246 -9.412 -2.273 1.00 63.38 101 ILE A CA 1
ATOM 800 C C . ILE A 1 101 ? -0.130 -8.802 -2.590 1.00 63.38 101 ILE A C 1
ATOM 802 O O . ILE A 1 101 ? -1.016 -8.862 -1.734 1.00 63.38 101 ILE A O 1
ATOM 806 N N . PRO A 1 102 ? -0.358 -8.276 -3.807 1.00 60.06 102 PRO A N 1
ATOM 807 C CA . PRO A 1 102 ? -1.531 -7.462 -4.137 1.00 60.06 102 PRO A CA 1
ATOM 808 C C . PRO A 1 102 ? -2.859 -8.125 -3.782 1.00 60.06 102 PRO A C 1
ATOM 810 O O . PRO A 1 102 ? -3.728 -7.505 -3.177 1.00 60.06 102 PRO A O 1
ATOM 813 N N . PHE A 1 103 ? -2.994 -9.413 -4.100 1.00 59.22 103 PHE A N 1
ATOM 814 C CA . PHE A 1 103 ? -4.214 -10.178 -3.851 1.00 59.22 103 PHE A CA 1
ATOM 815 C C . PHE A 1 103 ? -4.466 -10.421 -2.359 1.00 59.22 103 PHE A C 1
ATOM 817 O O . PHE A 1 103 ? -5.603 -10.317 -1.901 1.00 59.22 103 PHE A O 1
ATOM 824 N N . VAL A 1 104 ? -3.410 -10.690 -1.587 1.00 66.50 104 VAL A N 1
ATOM 825 C CA . VAL A 1 104 ? -3.512 -10.929 -0.139 1.00 66.50 104 VAL A CA 1
ATOM 826 C C . VAL A 1 104 ? -3.772 -9.616 0.598 1.00 66.50 104 VAL A C 1
ATOM 828 O O . VAL A 1 104 ? -4.674 -9.556 1.434 1.00 66.50 104 VAL A O 1
ATOM 831 N N . SER A 1 105 ? -3.056 -8.548 0.238 1.00 61.78 105 SER A N 1
ATOM 832 C CA . SER A 1 105 ? -3.27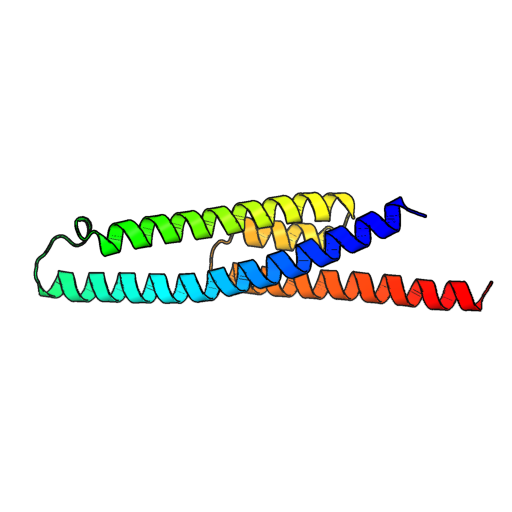6 -7.194 0.758 1.00 61.78 105 SER A CA 1
ATOM 833 C C . SER A 1 105 ? -4.687 -6.687 0.453 1.00 61.78 105 SER A C 1
ATOM 835 O O . SER A 1 105 ? -5.352 -6.141 1.336 1.00 61.78 105 SER A O 1
ATOM 837 N N . PHE A 1 106 ? -5.194 -6.917 -0.761 1.00 65.94 106 PHE A N 1
ATOM 838 C CA . PHE A 1 106 ? -6.547 -6.519 -1.145 1.00 65.94 106 PHE A CA 1
ATOM 839 C C . PHE A 1 106 ? -7.619 -7.288 -0.373 1.00 65.94 106 PHE A C 1
ATOM 841 O O . PHE A 1 106 ? -8.513 -6.675 0.214 1.00 65.94 106 PHE A O 1
ATOM 848 N N . TYR A 1 107 ? -7.495 -8.617 -0.297 1.00 72.38 107 TYR A N 1
ATOM 849 C CA . TYR A 1 107 ? -8.405 -9.444 0.491 1.00 72.38 107 TYR A CA 1
ATOM 850 C C . TYR A 1 107 ? -8.421 -9.017 1.964 1.00 72.38 107 TYR A C 1
ATOM 852 O O . TYR A 1 107 ? -9.492 -8.823 2.538 1.00 72.38 107 TYR A O 1
ATOM 860 N N . CYS A 1 108 ? -7.251 -8.789 2.569 1.00 71.12 108 CYS A N 1
ATOM 861 C CA . CYS A 1 108 ? -7.152 -8.330 3.956 1.00 71.12 108 CYS A CA 1
ATOM 862 C C . CYS A 1 108 ? -7.740 -6.930 4.151 1.00 71.12 108 CYS A C 1
ATOM 864 O O . CYS A 1 108 ? -8.384 -6.669 5.170 1.00 71.12 108 CYS A O 1
ATOM 866 N N . THR A 1 109 ? -7.578 -6.041 3.172 1.00 71.81 109 THR A N 1
ATOM 867 C CA . THR A 1 109 ? -8.171 -4.699 3.193 1.00 71.81 109 THR A CA 1
ATOM 868 C C . THR A 1 109 ? -9.695 -4.761 3.160 1.00 71.81 109 THR A C 1
ATOM 870 O O . THR A 1 109 ? -10.351 -4.129 3.988 1.00 71.81 109 THR A O 1
ATOM 873 N N . ILE A 1 110 ? -10.276 -5.574 2.276 1.00 75.38 110 ILE A N 1
ATOM 874 C CA . ILE A 1 110 ? -11.731 -5.762 2.221 1.00 75.38 110 ILE A CA 1
ATOM 875 C C . ILE A 1 110 ? -12.235 -6.447 3.495 1.00 75.38 110 ILE A C 1
ATOM 877 O O . ILE A 1 110 ? -13.165 -5.954 4.130 1.00 75.38 110 ILE A O 1
ATOM 881 N N . ALA A 1 111 ? -11.602 -7.542 3.919 1.00 75.62 111 ALA A N 1
ATOM 882 C CA . ALA A 1 111 ? -12.018 -8.306 5.093 1.00 75.62 111 ALA A CA 1
ATOM 883 C C . ALA A 1 111 ? -11.964 -7.471 6.382 1.00 75.62 111 ALA A C 1
ATOM 885 O O . ALA A 1 111 ? -12.887 -7.529 7.202 1.00 75.62 111 ALA A O 1
ATOM 886 N N . SER A 1 112 ? -10.914 -6.661 6.556 1.00 71.56 112 SER A N 1
ATOM 887 C CA . SER A 1 112 ? -10.809 -5.733 7.687 1.00 71.56 112 SER A CA 1
ATOM 888 C C . SER A 1 112 ? -11.887 -4.650 7.625 1.00 71.56 112 SER A C 1
ATOM 890 O O . SER A 1 112 ? -12.583 -4.460 8.624 1.00 71.56 112 SER A O 1
ATOM 892 N N . ALA A 1 113 ? -12.122 -4.026 6.466 1.00 75.50 113 ALA A N 1
ATOM 893 C CA . ALA A 1 113 ? -13.167 -3.014 6.295 1.00 75.50 113 ALA A CA 1
ATOM 894 C C . ALA A 1 113 ? -14.579 -3.559 6.589 1.00 75.50 113 ALA A C 1
ATOM 896 O O . ALA A 1 113 ? -15.333 -2.965 7.366 1.00 75.50 113 ALA A O 1
ATOM 897 N N . THR A 1 114 ? -14.930 -4.726 6.042 1.00 78.44 114 THR A N 1
ATOM 898 C CA . THR A 1 114 ? -16.231 -5.377 6.268 1.00 78.44 114 THR A CA 1
ATOM 899 C C . THR A 1 114 ? -16.433 -5.744 7.735 1.00 78.44 114 THR A C 1
ATOM 901 O O . THR A 1 114 ? -17.502 -5.523 8.309 1.00 78.44 114 THR A O 1
ATOM 904 N N . ARG A 1 115 ? -15.400 -6.287 8.385 1.00 71.44 115 ARG A N 1
ATOM 905 C CA . ARG A 1 115 ? -15.480 -6.666 9.799 1.00 71.44 115 ARG A CA 1
ATOM 906 C C . ARG A 1 115 ? -15.650 -5.442 10.695 1.00 71.44 115 ARG A C 1
ATOM 908 O O . ARG A 1 115 ? -16.460 -5.471 11.622 1.00 71.44 115 ARG A O 1
ATOM 915 N N . MET A 1 116 ? -14.922 -4.373 10.389 1.00 73.31 116 MET A N 1
ATOM 916 C CA . MET A 1 116 ? -15.020 -3.103 11.094 1.00 73.31 116 MET A CA 1
ATOM 917 C C . MET A 1 116 ? -16.441 -2.539 10.966 1.00 73.31 116 MET A C 1
ATOM 919 O O . MET A 1 116 ? -17.056 -2.225 11.982 1.00 73.31 116 MET A O 1
ATOM 923 N N . TYR A 1 117 ? -17.019 -2.537 9.758 1.00 74.81 117 TYR A N 1
ATOM 924 C CA . TYR A 1 117 ? -18.414 -2.149 9.503 1.00 74.81 117 TYR A CA 1
ATOM 925 C C . TYR A 1 117 ? -19.432 -2.960 10.326 1.00 74.81 117 TYR A C 1
ATOM 927 O O . TYR A 1 117 ? -20.290 -2.383 10.998 1.0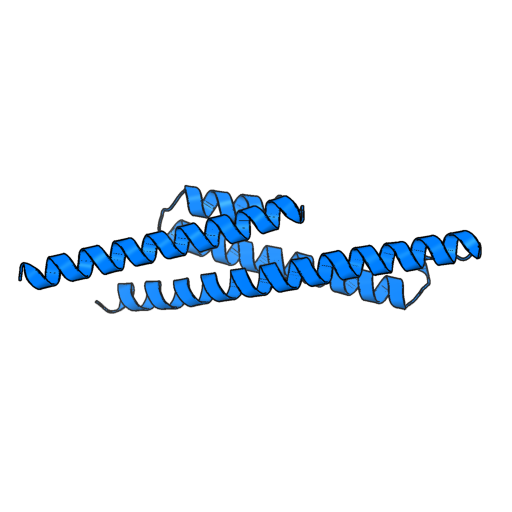0 74.81 117 TYR A O 1
ATOM 935 N N . ASN A 1 118 ? -19.304 -4.288 10.353 1.00 72.94 118 ASN A N 1
ATOM 936 C CA . ASN A 1 118 ? -20.214 -5.159 11.107 1.00 72.94 118 ASN A CA 1
ATOM 937 C C . ASN A 1 118 ? -20.127 -4.944 12.623 1.00 72.94 118 ASN A C 1
ATOM 939 O O . ASN A 1 118 ? -21.140 -5.038 13.325 1.00 72.94 118 ASN A O 1
ATOM 943 N N . TYR A 1 119 ? -18.934 -4.637 13.140 1.00 70.75 119 TYR A N 1
ATOM 944 C CA . TYR A 1 119 ? -18.768 -4.256 14.540 1.00 70.75 119 TYR A CA 1
ATOM 945 C C . TYR A 1 119 ? -19.586 -2.996 14.854 1.00 70.75 119 TYR A C 1
ATOM 947 O O . TYR A 1 119 ? -20.375 -3.001 15.801 1.00 70.75 119 TYR A O 1
ATOM 955 N N . PHE A 1 120 ? -19.502 -1.962 14.006 1.00 67.06 120 PHE A N 1
ATOM 956 C CA . PHE A 1 120 ? -20.311 -0.749 14.167 1.00 67.06 120 PHE A CA 1
ATOM 957 C C . PHE A 1 120 ? -21.810 -1.023 14.149 1.00 67.06 120 PHE A C 1
ATOM 959 O O . PHE A 1 120 ? -22.540 -0.482 14.983 1.00 67.06 120 PHE A O 1
ATOM 966 N N . GLU A 1 121 ? -22.288 -1.829 13.202 1.00 71.25 121 GLU A N 1
ATOM 967 C CA . GLU A 1 121 ? -23.718 -2.091 13.054 1.00 71.25 121 GLU A CA 1
ATOM 968 C C . GLU A 1 121 ? -24.288 -2.791 14.299 1.00 71.25 121 GLU A C 1
ATOM 970 O O . GLU A 1 121 ? -25.335 -2.391 14.821 1.00 71.25 121 GLU A O 1
ATOM 975 N N . LYS A 1 122 ? -23.542 -3.760 14.853 1.00 68.81 122 LYS A N 1
ATOM 976 C CA . LYS A 1 122 ? -23.885 -4.429 16.117 1.00 68.81 122 LYS A CA 1
ATOM 977 C C . LYS A 1 122 ? -23.909 -3.458 17.297 1.00 68.81 122 LYS A C 1
ATOM 979 O O . LYS A 1 122 ? -24.871 -3.470 18.068 1.00 68.81 122 LYS A O 1
ATOM 984 N N . THR A 1 123 ? -22.916 -2.573 17.418 1.00 67.88 123 THR A N 1
ATOM 985 C CA . THR A 1 123 ? -22.900 -1.557 18.488 1.00 67.88 123 THR A CA 1
ATOM 986 C C . THR A 1 123 ? -24.073 -0.573 18.360 1.00 67.88 123 THR A C 1
ATOM 988 O O . THR A 1 123 ? -24.635 -0.128 19.364 1.00 67.88 123 THR A O 1
ATOM 991 N N . LYS A 1 124 ? -24.489 -0.241 17.130 1.00 64.25 124 LYS A N 1
ATOM 992 C CA . LYS A 1 124 ? -25.624 0.656 16.858 1.00 64.25 124 LYS A CA 1
ATOM 993 C C . LYS A 1 124 ? -26.969 0.001 17.205 1.00 64.25 124 LYS A C 1
ATOM 995 O O . LYS A 1 124 ? -27.815 0.655 17.813 1.00 64.25 124 LYS A O 1
ATOM 1000 N N . LYS A 1 125 ? -27.148 -1.287 16.882 1.00 61.12 125 LYS A N 1
ATOM 1001 C CA . LYS A 1 125 ? -28.352 -2.074 17.217 1.00 61.12 125 LYS A CA 1
ATOM 1002 C C . LYS A 1 125 ? -28.519 -2.276 18.727 1.00 61.12 125 LYS A C 1
ATOM 1004 O O . LYS A 1 125 ? -29.598 -2.011 19.250 1.00 61.12 125 LYS A O 1
ATOM 1009 N N . GLN A 1 126 ? -27.450 -2.610 19.455 1.00 60.47 126 GLN A N 1
ATOM 1010 C CA . GLN A 1 126 ? -27.500 -2.717 20.925 1.00 60.47 126 GLN A CA 1
ATOM 1011 C C . GLN A 1 126 ? -27.901 -1.398 21.611 1.00 60.47 126 GLN A C 1
ATOM 1013 O O . GLN A 1 126 ? -28.612 -1.410 22.615 1.00 60.47 126 GLN A O 1
ATOM 1018 N N . LYS A 1 127 ? -27.503 -0.247 21.048 1.00 53.56 127 LYS A N 1
ATOM 1019 C CA . LYS A 1 127 ? -27.928 1.082 21.524 1.00 53.56 127 LYS A CA 1
ATOM 1020 C C . LYS A 1 127 ? -29.422 1.356 21.339 1.00 53.56 127 LYS A C 1
ATOM 1022 O O . LYS A 1 127 ? -29.990 2.076 22.154 1.00 53.56 127 LYS A O 1
ATOM 1027 N N . LYS A 1 128 ? -30.045 0.833 20.278 1.00 58.31 128 LYS A N 1
ATOM 1028 C CA . LYS A 1 128 ? -31.473 1.051 19.999 1.00 58.31 128 LYS A CA 1
ATOM 1029 C C . LYS A 1 128 ? -32.343 0.288 21.002 1.00 58.31 128 LYS A C 1
ATOM 1031 O O . LYS A 1 128 ? -33.255 0.877 21.566 1.00 58.31 128 LYS A O 1
ATOM 1036 N N . ASN A 1 129 ? -31.963 -0.951 21.318 1.00 60.34 129 ASN A N 1
ATOM 1037 C CA . ASN A 1 129 ? -32.684 -1.778 22.289 1.00 60.34 129 ASN A CA 1
ATOM 1038 C C . ASN A 1 129 ? -32.551 -1.247 23.727 1.00 60.34 129 ASN A C 1
ATOM 1040 O O . ASN A 1 129 ? -33.539 -1.214 24.447 1.00 60.34 129 ASN A O 1
ATOM 1044 N N . LYS A 1 130 ? -31.376 -0.736 24.133 1.00 55.94 130 LYS A N 1
ATOM 1045 C CA . LYS A 1 130 ? -31.212 -0.116 25.466 1.00 55.94 130 LYS A CA 1
ATOM 1046 C C . LYS A 1 130 ? -32.001 1.185 25.658 1.00 55.94 130 LYS A C 1
ATOM 1048 O O . LYS A 1 130 ? -32.328 1.512 26.786 1.00 55.94 130 LYS A O 1
ATOM 1053 N N . LYS A 1 131 ? -32.297 1.926 24.583 1.00 56.56 131 LYS A N 1
ATOM 1054 C CA . LYS A 1 131 ? -33.145 3.133 24.630 1.00 56.56 131 LYS A CA 1
ATOM 1055 C C . LYS A 1 131 ? -34.648 2.838 24.630 1.00 56.56 131 LYS A C 1
ATOM 1057 O O . LYS A 1 131 ? -35.417 3.750 24.870 1.00 56.56 131 LYS A O 1
ATOM 1062 N N . GLN A 1 132 ? -35.054 1.618 24.286 1.00 56.69 132 GLN A N 1
ATOM 1063 C CA . GLN A 1 132 ? -36.456 1.187 24.323 1.00 56.69 132 GLN A CA 1
ATOM 1064 C C . GLN A 1 132 ? -36.818 0.484 25.641 1.00 56.69 132 GLN A C 1
ATOM 1066 O O . GLN A 1 132 ? -37.985 0.201 25.873 1.00 56.69 132 GLN A O 1
ATOM 1071 N N . GLN A 1 133 ? -35.819 0.181 26.476 1.00 54.09 133 GLN A N 1
ATOM 1072 C CA . GLN A 1 133 ? -35.966 -0.467 27.786 1.00 54.09 133 GLN A CA 1
ATOM 1073 C C . GLN A 1 133 ? -35.718 0.491 28.966 1.00 54.09 133 GLN A C 1
ATOM 1075 O O . GLN A 1 133 ? -35.744 0.049 30.111 1.00 54.09 133 GLN A O 1
ATOM 1080 N N . ALA A 1 134 ? -35.439 1.765 28.686 1.00 48.28 134 ALA A N 1
ATOM 1081 C CA . ALA A 1 134 ? -35.294 2.852 29.653 1.00 48.28 134 ALA A CA 1
ATOM 1082 C C . ALA A 1 134 ? -36.355 3.908 29.347 1.00 48.28 134 ALA A C 1
ATOM 1084 O O . ALA A 1 134 ? -36.873 4.502 30.312 1.00 48.28 134 ALA A O 1
#